Protein AF-A0A445C4U5-F1 (afdb_monomer)

pLDDT: mean 84.61, std 15.5, range [36.0, 95.81]

Radius of gyration: 17.04 Å; Cα contacts (8 Å, |Δi|>4): 94; chains: 1; bounding box: 37×44×42 Å

Structure (mmCIF, N/CA/C/O backbone):
data_AF-A0A445C4U5-F1
#
_entry.id   AF-A0A445C4U5-F1
#
loop_
_atom_site.group_PDB
_atom_site.id
_atom_site.type_symbol
_atom_site.label_atom_id
_atom_site.label_alt_id
_atom_site.label_comp_id
_atom_site.label_asym_id
_atom_site.label_entity_id
_atom_site.label_seq_id
_atom_site.pdbx_PDB_ins_code
_atom_site.Cartn_x
_atom_site.Cartn_y
_atom_site.Cartn_z
_atom_site.occupancy
_atom_site.B_iso_or_equiv
_atom_site.auth_seq_id
_atom_site.auth_comp_id
_atom_site.auth_asym_id
_atom_site.auth_atom_id
_atom_site.pdbx_PDB_model_num
ATOM 1 N N . MET A 1 1 ? -5.113 3.377 -15.818 1.00 63.78 1 MET A N 1
ATOM 2 C CA . MET A 1 1 ? -5.074 3.135 -14.352 1.00 63.78 1 MET A CA 1
ATOM 3 C C . MET A 1 1 ? -4.597 4.371 -13.596 1.00 63.78 1 MET A C 1
ATOM 5 O O . MET A 1 1 ? -3.512 4.878 -13.880 1.00 63.78 1 MET A O 1
ATOM 9 N N . SER A 1 2 ? -5.370 4.834 -12.614 1.00 83.00 2 SER A N 1
ATOM 10 C CA . SER A 1 2 ? -4.954 5.902 -11.698 1.00 83.00 2 SER A CA 1
ATOM 11 C C . SER A 1 2 ? -3.898 5.393 -10.700 1.00 83.00 2 SER A C 1
ATOM 13 O O . SER A 1 2 ? -3.972 4.266 -10.210 1.00 83.00 2 SER A O 1
ATOM 15 N N . ARG A 1 3 ? -2.869 6.212 -10.438 1.00 87.50 3 ARG A N 1
ATOM 16 C CA . ARG A 1 3 ? -1.778 5.928 -9.485 1.00 87.50 3 ARG A CA 1
ATOM 17 C C . ARG A 1 3 ? -1.234 7.218 -8.881 1.00 87.50 3 ARG A C 1
ATOM 19 O O . ARG A 1 3 ? -1.256 8.259 -9.536 1.00 87.50 3 ARG A O 1
ATOM 26 N N . TYR A 1 4 ? -0.698 7.144 -7.665 1.00 92.62 4 TYR A N 1
ATOM 27 C CA . TYR A 1 4 ? -0.008 8.274 -7.046 1.00 92.62 4 TYR A CA 1
ATOM 28 C C . TYR A 1 4 ? 1.359 8.497 -7.711 1.00 92.62 4 TYR A C 1
ATOM 30 O O . TYR A 1 4 ? 2.221 7.622 -7.664 1.00 92.62 4 TYR A O 1
ATOM 38 N N . ARG A 1 5 ? 1.556 9.669 -8.326 1.00 91.50 5 ARG A N 1
ATOM 39 C CA . ARG A 1 5 ? 2.833 10.097 -8.940 1.00 91.50 5 ARG A CA 1
ATOM 40 C C . ARG A 1 5 ? 3.518 11.234 -8.173 1.00 91.50 5 ARG A C 1
ATOM 42 O O . ARG A 1 5 ? 4.519 11.766 -8.629 1.00 91.50 5 ARG A O 1
ATOM 49 N N . GLY A 1 6 ? 2.958 11.624 -7.029 1.00 93.06 6 GLY A N 1
ATOM 50 C CA . GLY A 1 6 ? 3.466 12.734 -6.231 1.00 93.06 6 GLY A CA 1
ATOM 51 C C . GLY A 1 6 ? 4.735 12.394 -5.437 1.00 93.06 6 GLY A C 1
ATOM 52 O O . GLY A 1 6 ? 5.226 11.260 -5.470 1.00 93.06 6 GLY A O 1
ATOM 53 N N . PRO A 1 7 ? 5.244 13.355 -4.646 1.00 92.88 7 PRO A N 1
ATOM 54 C CA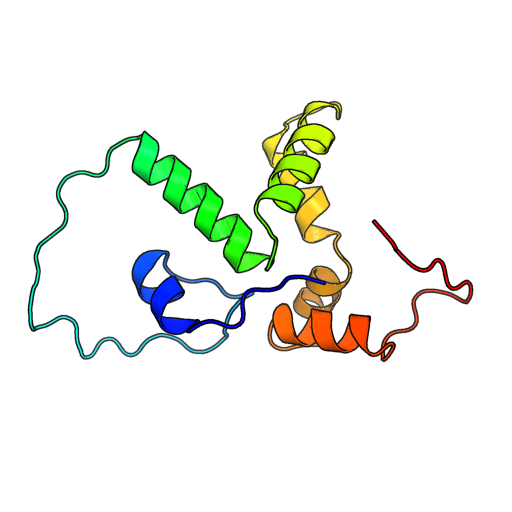 . PRO A 1 7 ? 6.461 13.179 -3.860 1.00 92.88 7 PRO A CA 1
ATOM 55 C C . PRO A 1 7 ? 6.288 12.070 -2.811 1.00 92.88 7 PRO A C 1
ATOM 57 O O . PRO A 1 7 ? 5.399 12.135 -1.955 1.00 92.88 7 PRO A O 1
ATOM 60 N N . ARG A 1 8 ? 7.149 11.045 -2.871 1.00 90.69 8 ARG A N 1
ATOM 61 C CA . ARG A 1 8 ? 7.093 9.855 -1.996 1.00 90.69 8 ARG A CA 1
ATOM 62 C C . ARG A 1 8 ? 7.605 10.146 -0.583 1.00 90.69 8 ARG A C 1
ATOM 64 O O . ARG A 1 8 ? 6.930 9.823 0.391 1.00 90.69 8 ARG A O 1
ATOM 71 N N . PHE A 1 9 ? 8.727 10.860 -0.462 1.00 89.31 9 PHE A N 1
ATOM 72 C CA . PHE A 1 9 ? 9.312 11.241 0.832 1.00 89.31 9 PHE A CA 1
ATOM 73 C C . PHE A 1 9 ? 8.377 12.096 1.693 1.00 89.31 9 PHE A C 1
ATOM 75 O O . PHE A 1 9 ? 8.348 11.934 2.909 1.00 89.31 9 PHE A O 1
ATOM 82 N N . LYS A 1 10 ? 7.539 12.941 1.074 1.00 88.94 10 LYS A N 1
ATOM 83 C CA . LYS A 1 10 ? 6.521 13.726 1.792 1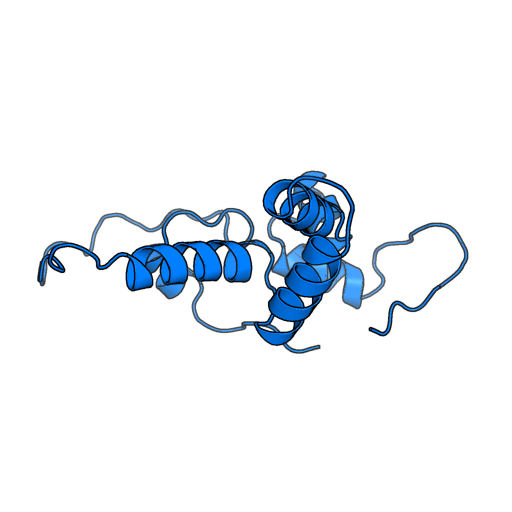.00 88.94 10 LYS A CA 1
ATOM 84 C C . LYS A 1 10 ? 5.503 12.832 2.509 1.00 88.94 10 LYS A C 1
ATOM 86 O O . LYS A 1 10 ? 5.030 13.185 3.584 1.00 88.94 10 LYS A O 1
ATOM 91 N N . LYS A 1 11 ? 5.154 11.677 1.930 1.00 91.12 11 LYS A N 1
ATOM 92 C CA . LYS A 1 11 ? 4.240 10.710 2.559 1.00 91.12 11 LYS A CA 1
ATOM 93 C C . LYS A 1 11 ? 4.928 9.914 3.659 1.00 91.12 11 LYS A C 1
ATOM 95 O O . LYS A 1 11 ? 4.332 9.747 4.712 1.00 91.12 11 LYS A O 1
ATOM 100 N N . ILE A 1 12 ? 6.181 9.523 3.453 1.00 90.19 12 ILE A N 1
ATOM 101 C CA . ILE A 1 12 ? 6.977 8.768 4.433 1.00 90.19 12 ILE A CA 1
ATOM 102 C C . ILE A 1 12 ? 7.250 9.594 5.688 1.00 90.19 12 ILE A C 1
ATOM 104 O O . ILE A 1 12 ? 7.008 9.119 6.788 1.00 90.19 12 ILE A O 1
ATOM 108 N N . ARG A 1 13 ? 7.640 10.866 5.542 1.00 87.06 13 ARG A N 1
ATOM 109 C CA . ARG A 1 13 ? 7.819 11.773 6.691 1.00 87.06 13 ARG A CA 1
ATOM 110 C C . ARG A 1 13 ? 6.550 11.919 7.539 1.00 87.06 13 ARG A C 1
ATOM 112 O O . ARG A 1 13 ? 6.640 12.141 8.735 1.00 87.06 13 ARG A O 1
ATOM 119 N N . ARG A 1 14 ? 5.364 11.799 6.928 1.00 87.00 14 ARG A N 1
ATOM 120 C CA . ARG A 1 14 ? 4.076 11.921 7.629 1.00 87.00 14 ARG A CA 1
ATOM 121 C C . ARG A 1 14 ? 3.570 10.600 8.215 1.00 87.00 14 ARG A C 1
ATOM 123 O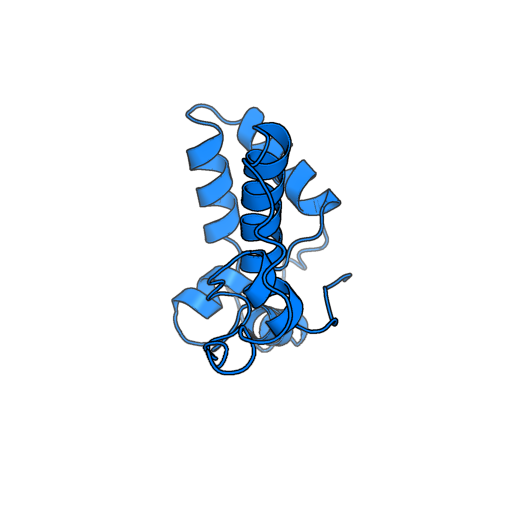 O . ARG A 1 14 ? 2.986 10.615 9.290 1.00 87.00 14 ARG A O 1
ATOM 130 N N . LEU A 1 15 ? 3.687 9.500 7.471 1.00 88.88 15 LEU A N 1
ATOM 131 C CA . LEU A 1 15 ? 3.043 8.215 7.784 1.00 88.88 15 LEU A CA 1
ATOM 132 C C . LEU A 1 15 ? 4.003 7.181 8.383 1.00 88.88 15 LEU A C 1
ATOM 134 O O . LEU A 1 15 ? 3.540 6.176 8.916 1.00 88.88 15 LEU A O 1
ATOM 138 N N . GLY A 1 16 ? 5.311 7.425 8.300 1.00 86.38 16 GLY A N 1
ATOM 139 C CA . GLY A 1 16 ? 6.356 6.502 8.722 1.00 86.38 16 GLY A CA 1
ATOM 140 C C . GLY A 1 16 ? 6.915 5.661 7.573 1.00 86.38 16 GLY A C 1
ATOM 141 O O . GLY A 1 16 ? 6.833 6.021 6.394 1.00 86.38 16 GLY A O 1
ATOM 142 N N . THR A 1 17 ? 7.526 4.535 7.933 1.00 84.69 17 THR A N 1
ATOM 143 C CA . THR A 1 17 ? 8.188 3.616 7.006 1.00 84.69 17 THR A CA 1
ATOM 144 C C . THR A 1 17 ? 7.169 2.888 6.125 1.00 84.69 17 THR A C 1
ATOM 146 O O . THR A 1 17 ? 6.243 2.243 6.606 1.00 84.69 17 THR A O 1
ATOM 149 N N . LEU A 1 18 ? 7.335 2.999 4.804 1.00 88.94 18 LEU A N 1
ATOM 150 C CA . LEU A 1 18 ? 6.472 2.364 3.803 1.00 88.94 18 LEU A CA 1
ATOM 151 C C . LEU A 1 18 ? 7.351 1.629 2.779 1.00 88.94 18 LEU A C 1
ATOM 153 O O . LEU A 1 18 ? 7.704 2.229 1.757 1.00 88.94 18 LEU A O 1
ATOM 157 N N . PRO A 1 19 ? 7.723 0.359 3.033 1.00 85.12 19 PRO A N 1
ATOM 158 C CA . PRO A 1 19 ? 8.686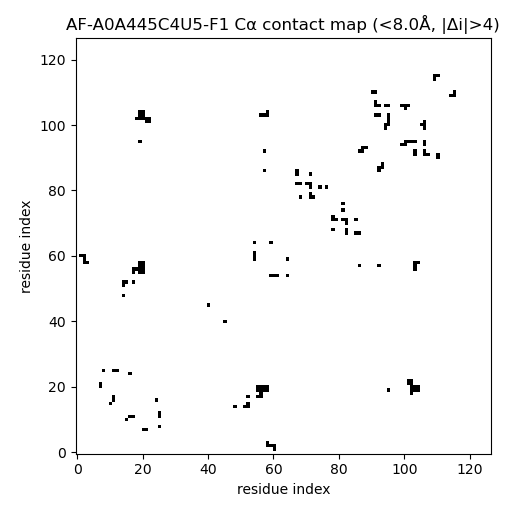 -0.359 2.196 1.00 85.12 19 PRO A CA 1
ATOM 159 C C . PRO A 1 19 ? 8.191 -0.551 0.756 1.00 85.12 19 PRO A C 1
ATOM 1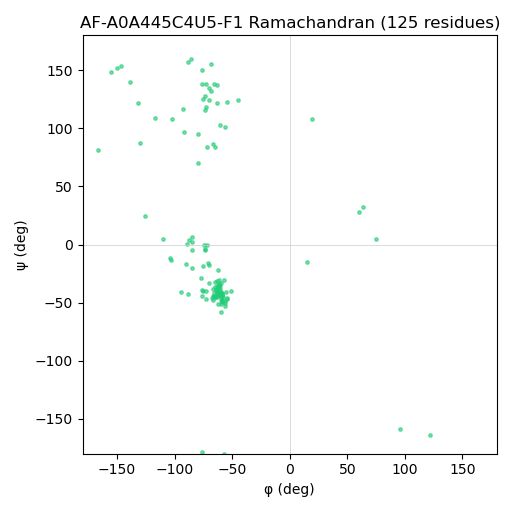61 O O . PRO A 1 19 ? 8.969 -0.387 -0.179 1.00 85.12 19 PRO A O 1
ATOM 164 N N . GLY A 1 20 ? 6.887 -0.770 0.551 1.00 85.38 20 GLY A N 1
ATOM 165 C CA . GLY A 1 20 ? 6.310 -0.873 -0.795 1.00 85.38 20 GLY A CA 1
ATOM 166 C C . GLY A 1 20 ? 6.443 0.395 -1.660 1.00 85.38 20 GLY A C 1
ATOM 167 O O . GLY A 1 20 ? 6.407 0.307 -2.889 1.00 85.38 20 GLY A O 1
ATOM 168 N N . LEU A 1 21 ? 6.638 1.578 -1.058 1.00 87.69 21 LEU A N 1
ATOM 169 C CA . LEU A 1 21 ? 6.678 2.862 -1.774 1.00 87.69 21 LEU A CA 1
ATOM 170 C C . LEU A 1 21 ? 8.102 3.302 -2.157 1.00 87.69 21 LEU A C 1
ATOM 172 O O . LEU A 1 21 ? 8.315 3.849 -3.248 1.00 87.69 21 LEU A O 1
ATOM 176 N N . THR A 1 22 ? 9.069 3.118 -1.257 1.00 87.50 22 THR A N 1
ATOM 177 C CA . THR A 1 22 ? 10.488 3.417 -1.495 1.00 87.50 22 THR A CA 1
ATOM 178 C C . THR A 1 22 ? 11.366 2.569 -0.577 1.00 87.50 22 THR A C 1
ATOM 180 O O . THR A 1 22 ? 11.012 2.329 0.575 1.00 87.50 22 THR A O 1
ATOM 183 N N . SER A 1 23 ? 12.556 2.213 -1.053 1.00 83.12 23 SER A N 1
ATOM 184 C CA . SER A 1 23 ? 13.613 1.599 -0.240 1.00 83.12 23 SER A CA 1
ATOM 185 C C . SER A 1 23 ? 14.473 2.632 0.503 1.00 83.12 23 SER A C 1
ATOM 187 O O . SER A 1 23 ? 15.129 2.313 1.492 1.00 83.12 23 SER A O 1
ATOM 189 N N . LYS A 1 24 ? 14.470 3.894 0.049 1.00 83.94 24 LYS A N 1
ATOM 190 C CA . LYS A 1 24 ? 15.294 4.970 0.620 1.00 83.94 24 LYS A CA 1
ATOM 191 C C . LYS A 1 24 ? 14.740 5.464 1.960 1.00 83.94 24 LYS A C 1
ATOM 193 O O . LYS A 1 24 ? 13.599 5.924 2.033 1.00 83.94 24 LYS A O 1
ATOM 198 N N . LYS A 1 25 ? 15.571 5.458 3.002 1.00 77.75 25 LYS A N 1
ATOM 199 C CA . LYS A 1 25 ? 15.228 6.045 4.304 1.00 77.75 25 LYS A CA 1
ATOM 200 C C . LYS A 1 25 ? 15.322 7.580 4.233 1.00 77.75 25 LYS A C 1
ATOM 202 O O . LYS A 1 25 ? 16.233 8.095 3.584 1.00 77.75 25 LYS A O 1
ATOM 207 N N . PRO A 1 26 ? 14.380 8.332 4.832 1.00 74.19 26 PRO A N 1
ATOM 208 C CA . PRO A 1 26 ? 14.498 9.783 4.919 1.00 74.19 26 PRO A CA 1
ATOM 209 C C . PRO A 1 26 ? 15.730 10.153 5.751 1.00 74.19 26 PRO A C 1
ATOM 211 O O . PRO A 1 26 ? 15.979 9.553 6.793 1.00 74.19 26 PRO A O 1
ATOM 214 N N . THR A 1 27 ? 16.493 11.143 5.292 1.00 72.00 27 THR A N 1
ATOM 215 C CA . THR A 1 27 ? 17.585 11.720 6.076 1.00 72.00 27 THR A CA 1
ATOM 216 C C . THR A 1 27 ? 17.006 12.475 7.273 1.00 72.00 27 THR A C 1
ATOM 218 O O . THR A 1 27 ? 16.075 13.268 7.128 1.00 72.00 27 THR A O 1
ATOM 221 N N . VAL A 1 28 ? 17.563 12.217 8.456 1.00 60.97 28 VAL A N 1
ATOM 222 C CA . VAL A 1 28 ? 17.096 12.714 9.768 1.00 60.97 28 VAL A CA 1
ATOM 223 C C . VAL A 1 28 ? 17.375 14.225 9.964 1.00 60.97 28 VAL A C 1
ATOM 225 O O . VAL A 1 28 ? 17.036 14.818 10.977 1.00 60.97 28 VAL A O 1
ATOM 228 N N . GLY A 1 29 ? 17.988 14.895 8.982 1.00 53.19 29 GLY A N 1
ATOM 229 C CA . GLY A 1 29 ? 18.719 16.151 9.193 1.00 53.19 29 GLY A CA 1
ATOM 230 C C . GLY A 1 29 ? 17.946 17.473 9.132 1.00 53.19 29 GLY A C 1
ATOM 231 O O . GLY A 1 29 ? 18.581 18.515 9.218 1.00 53.19 29 GLY A O 1
ATOM 232 N N . SER A 1 30 ? 16.618 17.501 8.962 1.00 54.34 30 SER A N 1
ATOM 233 C CA . SER A 1 30 ? 15.881 18.777 8.815 1.00 54.34 30 SER A CA 1
ATOM 234 C C . SER A 1 30 ? 14.724 18.965 9.800 1.00 54.34 30 SER A C 1
ATOM 236 O O . SER A 1 30 ? 13.771 19.679 9.492 1.00 54.34 30 SER A O 1
ATOM 238 N N . GLU A 1 31 ? 14.761 18.304 10.957 1.00 54.72 31 GLU A N 1
ATOM 239 C CA . GLU A 1 31 ? 13.698 18.384 11.977 1.00 54.72 31 GLU A CA 1
ATOM 240 C C . GLU A 1 31 ? 13.901 19.525 12.993 1.00 54.72 31 GLU A C 1
ATOM 242 O O . GLU A 1 31 ? 13.065 19.749 13.8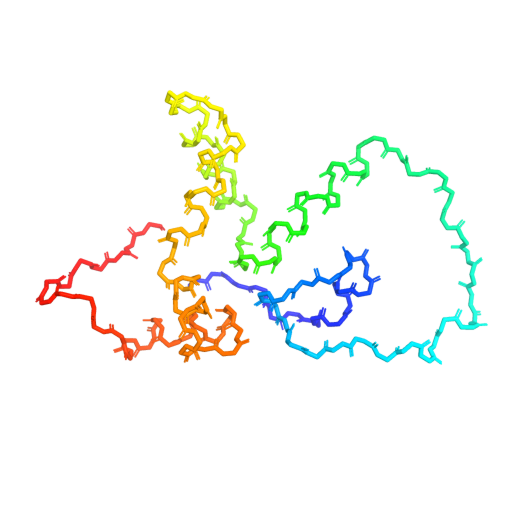66 1.00 54.72 31 GLU A O 1
ATOM 247 N N . PHE A 1 32 ? 14.976 20.305 12.855 1.00 52.94 32 PHE A N 1
ATOM 248 C CA . PHE A 1 32 ? 15.380 21.301 13.854 1.00 52.94 32 PHE A CA 1
ATOM 249 C C . PHE A 1 32 ? 14.704 22.672 13.748 1.00 52.94 32 PHE A C 1
ATOM 251 O O . PHE A 1 32 ? 14.951 23.510 14.607 1.00 52.94 32 PHE A O 1
ATOM 258 N N . ARG A 1 33 ? 13.871 22.946 12.732 1.00 54.53 33 ARG A N 1
ATOM 259 C CA . ARG A 1 33 ? 13.406 24.328 12.497 1.00 54.53 33 ARG A CA 1
ATOM 260 C C . ARG A 1 33 ? 11.984 24.687 12.898 1.00 54.53 33 ARG A C 1
ATOM 262 O O . ARG A 1 33 ? 11.735 25.874 12.924 1.00 54.53 33 ARG A O 1
ATOM 269 N N . ASN A 1 34 ? 11.087 23.757 13.240 1.00 55.03 34 ASN A N 1
ATOM 270 C CA . ASN A 1 34 ? 9.751 24.094 13.769 1.00 55.03 34 ASN A CA 1
ATOM 271 C C . ASN A 1 34 ? 9.073 22.856 14.382 1.00 55.03 34 ASN A C 1
ATOM 273 O O . ASN A 1 34 ? 8.245 22.204 13.742 1.00 55.03 34 ASN A O 1
ATOM 277 N N . GLN A 1 35 ? 9.414 22.505 15.625 1.00 59.50 35 GLN A N 1
ATOM 278 C CA . GLN A 1 35 ? 8.694 21.464 16.364 1.00 59.50 35 GLN A CA 1
ATOM 279 C C . GLN A 1 35 ? 7.390 22.031 16.939 1.00 59.50 35 GLN A C 1
ATOM 281 O O . GLN A 1 35 ? 7.225 22.144 18.150 1.00 59.50 35 GLN A O 1
ATOM 286 N N . SER A 1 36 ? 6.414 22.326 16.075 1.00 62.06 36 SER A N 1
ATOM 287 C CA . SER A 1 36 ? 5.021 22.241 16.516 1.00 62.06 36 SER A CA 1
ATOM 288 C C . SER A 1 36 ? 4.759 20.759 16.771 1.00 62.06 36 SER A C 1
ATOM 290 O O . SER A 1 36 ? 4.395 20.002 15.866 1.00 62.06 36 SER A O 1
ATOM 292 N N . ARG A 1 37 ? 5.072 20.297 17.988 1.00 62.00 37 ARG A N 1
ATOM 293 C CA . ARG A 1 37 ? 4.728 18.948 18.429 1.00 62.00 37 ARG A CA 1
ATOM 294 C C . ARG A 1 37 ? 3.214 18.870 18.357 1.00 62.00 37 ARG A C 1
ATOM 296 O O . ARG A 1 37 ? 2.507 19.453 19.171 1.00 62.00 37 ARG A O 1
ATOM 303 N N . SER A 1 38 ? 2.725 18.210 17.312 1.00 66.62 38 SER A N 1
ATOM 304 C CA . SER A 1 38 ? 1.302 17.975 17.141 1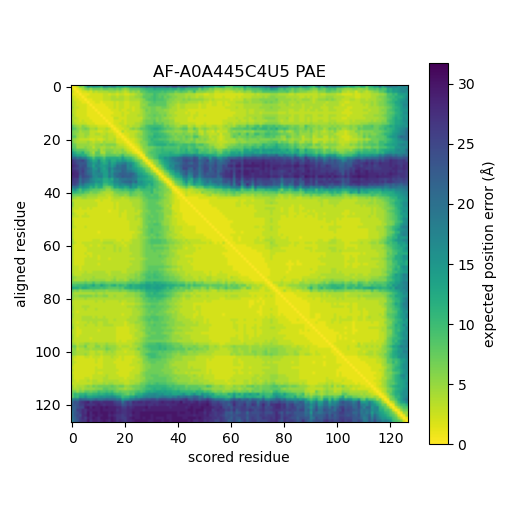.00 66.62 38 SER A CA 1
ATOM 305 C C . SER A 1 38 ? 0.807 17.296 18.415 1.00 66.62 38 SER A C 1
ATOM 307 O O . SER A 1 38 ? 1.373 16.275 18.808 1.00 66.62 38 SER A O 1
ATOM 309 N N . GLY A 1 39 ? -0.177 17.904 19.084 1.00 77.50 39 GLY A N 1
ATOM 310 C CA . GLY A 1 39 ? -0.730 17.396 20.337 1.00 77.50 39 GLY A CA 1
ATOM 311 C C . GLY A 1 39 ? -1.266 15.965 20.218 1.00 77.50 39 GLY A C 1
ATOM 312 O O . GLY A 1 39 ? -1.223 15.345 19.149 1.00 77.50 39 GLY A O 1
ATOM 313 N N . LYS A 1 40 ? -1.792 15.434 21.328 1.00 85.38 40 LYS A N 1
ATOM 314 C CA . LYS A 1 40 ? -2.351 14.073 21.392 1.00 85.38 40 LYS A CA 1
ATOM 315 C C . LYS A 1 40 ? -3.250 13.801 20.177 1.00 85.38 40 LYS A C 1
ATOM 317 O O . LYS A 1 40 ? -4.172 14.560 19.882 1.00 85.38 40 LYS A O 1
ATOM 322 N N . LYS A 1 41 ? -2.949 12.730 19.437 1.00 87.44 41 LYS A N 1
ATOM 323 C CA . LYS A 1 41 ? -3.721 12.356 18.248 1.00 87.44 41 LYS A CA 1
ATOM 324 C C . LYS A 1 41 ? -5.097 11.852 18.682 1.00 87.44 41 LYS A C 1
ATOM 326 O O . LYS A 1 41 ? -5.192 11.028 19.584 1.00 87.44 41 LYS A O 1
ATOM 331 N N . SER A 1 42 ? -6.148 12.308 18.007 1.00 94.00 42 SER A N 1
ATOM 332 C CA . SER A 1 42 ? -7.489 11.747 18.181 1.00 94.00 42 SER A CA 1
ATOM 333 C C . SER A 1 42 ? -7.566 10.316 17.637 1.00 94.00 42 SER A C 1
ATOM 335 O O . SER A 1 42 ? -6.824 9.954 16.719 1.00 94.00 42 SER A O 1
ATOM 337 N N . GLN A 1 43 ? -8.508 9.515 18.145 1.00 94.88 43 GLN A N 1
ATOM 338 C CA . GLN A 1 43 ? -8.750 8.152 17.649 1.00 94.88 43 GLN A CA 1
ATOM 339 C C . GLN A 1 43 ? -9.032 8.131 16.137 1.00 94.88 43 GLN A C 1
ATOM 341 O O . GLN A 1 43 ? -8.477 7.309 15.407 1.00 94.88 43 GLN A O 1
ATOM 346 N N . TYR A 1 44 ? -9.805 9.104 15.640 1.00 95.00 44 TYR A N 1
ATOM 347 C CA . TYR A 1 44 ? -10.057 9.263 14.207 1.00 95.00 44 TYR A CA 1
ATOM 348 C C . TYR A 1 44 ? -8.765 9.474 13.408 1.00 95.00 44 TYR A C 1
ATOM 350 O O . TYR A 1 44 ? -8.564 8.844 12.370 1.00 95.00 44 TYR A O 1
ATOM 358 N N . ARG A 1 45 ? -7.857 10.330 13.896 1.00 93.75 45 ARG A N 1
ATOM 359 C CA . ARG A 1 45 ? -6.579 10.579 13.222 1.00 93.75 45 ARG A CA 1
ATOM 360 C C . ARG A 1 45 ? -5.717 9.322 13.168 1.00 93.75 45 ARG A C 1
ATOM 362 O O . ARG A 1 45 ? -5.088 9.089 12.141 1.00 93.75 45 ARG A O 1
ATOM 369 N N . ILE A 1 46 ? -5.703 8.525 14.235 1.00 93.44 46 ILE A N 1
ATOM 370 C CA . ILE A 1 46 ? -4.964 7.256 14.283 1.00 93.44 46 ILE A CA 1
ATOM 371 C C . ILE A 1 46 ? -5.511 6.294 13.221 1.00 93.44 46 ILE A C 1
ATOM 373 O O . ILE A 1 46 ? -4.754 5.834 12.370 1.00 93.44 46 ILE A O 1
ATOM 377 N N . CYS A 1 47 ? -6.828 6.078 13.191 1.00 94.31 47 CYS A N 1
ATOM 378 C CA . CYS A 1 47 ? -7.479 5.222 12.195 1.00 94.31 47 CYS A CA 1
ATOM 379 C C . CYS A 1 47 ? -7.243 5.716 10.755 1.00 94.31 47 CYS A C 1
ATOM 381 O O . CYS A 1 47 ? -6.940 4.941 9.844 1.00 94.31 47 CYS A O 1
ATOM 383 N N . LEU A 1 48 ? -7.310 7.032 10.539 1.00 95.38 48 LEU A N 1
ATOM 384 C CA . LEU A 1 48 ? -7.018 7.629 9.242 1.00 95.38 48 LEU A CA 1
ATOM 385 C C . LEU A 1 48 ? -5.563 7.384 8.825 1.00 95.38 48 LEU A C 1
ATOM 387 O O . LEU A 1 48 ? -5.320 7.038 7.671 1.00 95.38 48 LEU A O 1
ATOM 391 N N . GLU A 1 49 ? -4.599 7.565 9.727 1.00 94.50 49 GLU A N 1
ATOM 392 C CA . GLU A 1 49 ? -3.181 7.318 9.451 1.00 94.50 49 GLU A CA 1
ATOM 393 C C . GLU A 1 49 ? -2.927 5.841 9.116 1.00 94.50 49 GLU A C 1
ATOM 395 O O . GLU A 1 49 ? -2.276 5.573 8.108 1.00 94.50 49 GLU A O 1
ATOM 400 N N . GLU A 1 50 ? -3.511 4.901 9.863 1.00 93.94 50 GLU A N 1
ATOM 401 C CA . GLU A 1 50 ? -3.476 3.453 9.584 1.00 93.94 50 GLU A CA 1
ATOM 402 C C . GLU A 1 50 ? -4.013 3.124 8.180 1.00 93.94 50 GLU A C 1
ATOM 404 O O . GLU A 1 50 ? -3.328 2.501 7.362 1.00 93.94 50 GLU A O 1
ATOM 409 N N . LYS A 1 51 ? -5.195 3.650 7.831 1.00 94.75 51 LYS A N 1
ATOM 410 C CA . LYS A 1 51 ? -5.775 3.487 6.489 1.00 94.75 51 LYS A CA 1
ATOM 411 C C . LYS A 1 51 ? -4.857 4.048 5.399 1.00 94.75 51 LYS A C 1
ATOM 413 O O . LYS A 1 51 ? -4.675 3.438 4.343 1.00 94.75 51 LYS A O 1
ATOM 418 N N . GLN A 1 52 ? -4.282 5.229 5.630 1.00 95.56 52 GLN A N 1
ATOM 419 C CA . GLN A 1 52 ? -3.381 5.863 4.670 1.00 95.56 52 GLN A CA 1
ATOM 420 C C . GLN A 1 52 ? -2.079 5.074 4.502 1.00 95.56 52 GLN A C 1
ATOM 422 O O . GLN A 1 52 ? -1.613 4.953 3.368 1.00 95.56 52 GLN A O 1
ATOM 427 N N . LYS A 1 53 ? -1.516 4.508 5.579 1.00 94.50 53 LYS A N 1
ATOM 428 C CA . LYS A 1 53 ? -0.345 3.621 5.503 1.00 94.50 53 LYS A CA 1
ATOM 429 C C . LYS A 1 53 ? -0.626 2.444 4.574 1.00 94.50 53 LYS A C 1
ATOM 431 O O . LYS A 1 53 ? 0.110 2.280 3.606 1.00 94.50 53 LYS A O 1
ATOM 436 N N . LEU A 1 54 ? -1.726 1.714 4.786 1.00 93.69 54 LEU A N 1
ATOM 437 C CA . LEU A 1 54 ? -2.122 0.594 3.920 1.00 93.69 54 LEU A CA 1
ATOM 438 C C . LEU A 1 54 ? -2.268 1.031 2.458 1.00 93.69 54 LEU A C 1
ATOM 440 O O . LEU A 1 54 ? -1.688 0.428 1.555 1.00 93.69 54 LEU A O 1
ATOM 444 N N . ARG A 1 55 ? -2.981 2.135 2.215 1.00 94.25 55 ARG A N 1
ATOM 445 C CA . ARG A 1 55 ? -3.213 2.642 0.858 1.00 94.25 55 ARG A CA 1
ATOM 446 C C . ARG A 1 55 ? -1.915 2.958 0.115 1.00 94.25 55 ARG A C 1
ATOM 448 O O . ARG A 1 55 ? -1.768 2.587 -1.049 1.00 94.25 55 ARG A O 1
ATOM 455 N N . PHE A 1 56 ? -0.995 3.673 0.763 1.00 94.69 56 PHE A N 1
ATOM 456 C CA . PHE A 1 56 ? 0.271 4.066 0.142 1.00 94.69 56 PHE A CA 1
ATOM 457 C C . PHE A 1 56 ? 1.282 2.927 0.084 1.00 94.69 56 PHE A C 1
ATOM 459 O O . PHE A 1 56 ? 2.085 2.919 -0.846 1.00 94.69 56 PHE A O 1
ATOM 466 N N . HIS A 1 57 ? 1.224 1.980 1.022 1.00 93.50 57 HIS A N 1
ATOM 467 C CA . HIS A 1 57 ? 2.046 0.781 0.993 1.00 93.50 57 HIS A CA 1
ATOM 468 C C . HIS A 1 57 ? 1.774 -0.011 -0.286 1.00 93.50 57 HIS A C 1
ATOM 470 O O . HIS A 1 57 ? 2.671 -0.138 -1.107 1.00 93.50 57 HIS A O 1
ATOM 476 N N . TYR A 1 58 ? 0.520 -0.418 -0.514 1.00 93.75 58 TYR A N 1
ATOM 477 C CA . TYR A 1 58 ? 0.122 -1.231 -1.673 1.00 93.75 58 TYR A CA 1
ATOM 478 C C . TYR A 1 58 ? -0.177 -0.422 -2.951 1.00 93.75 58 TYR A C 1
ATOM 480 O O . TYR A 1 58 ? -0.579 -0.980 -3.969 1.00 93.75 58 TYR A O 1
ATOM 488 N N . GLY A 1 59 ? -0.022 0.907 -2.927 1.00 93.00 59 GLY A N 1
ATOM 489 C CA . GLY A 1 59 ? -0.243 1.762 -4.101 1.00 93.00 59 GLY A CA 1
ATOM 490 C C . GLY A 1 59 ? -1.687 1.769 -4.630 1.00 93.00 59 GLY A C 1
ATOM 491 O O . GLY A 1 59 ? -1.905 1.910 -5.839 1.00 93.00 59 GLY A O 1
ATOM 492 N N . LEU A 1 60 ? -2.673 1.613 -3.743 1.00 93.25 60 LEU A N 1
ATOM 493 C CA . LEU A 1 60 ? -4.096 1.546 -4.083 1.00 93.25 60 LEU A CA 1
ATOM 494 C C . LEU A 1 60 ? -4.766 2.922 -4.124 1.00 93.25 60 LEU A C 1
ATOM 496 O O . LEU A 1 60 ? -4.331 3.883 -3.488 1.00 93.25 60 LEU A O 1
ATOM 500 N N . THR A 1 61 ? -5.879 3.013 -4.852 1.00 94.19 61 THR A N 1
ATOM 501 C CA . THR A 1 61 ? -6.800 4.152 -4.727 1.00 94.19 61 THR A CA 1
ATOM 502 C C . THR A 1 61 ? -7.803 3.933 -3.598 1.00 94.19 61 THR A C 1
ATOM 504 O O . THR A 1 61 ? -8.070 2.800 -3.204 1.00 94.19 61 THR A O 1
ATOM 507 N N . GLU A 1 62 ? -8.406 5.013 -3.097 1.00 94.06 62 GLU A N 1
ATOM 508 C CA . GLU A 1 62 ? -9.421 4.925 -2.037 1.00 94.06 62 GLU A CA 1
ATOM 509 C C . GLU A 1 62 ? -10.613 4.053 -2.457 1.00 94.06 62 GLU A C 1
ATOM 511 O O . GLU A 1 62 ? -11.075 3.214 -1.692 1.00 94.06 62 GLU A O 1
ATOM 516 N N . ARG A 1 63 ? -11.065 4.201 -3.710 1.00 94.19 63 ARG A N 1
ATOM 517 C CA . ARG A 1 63 ? -12.172 3.418 -4.276 1.00 94.19 63 ARG A CA 1
ATOM 518 C C . ARG A 1 63 ? -11.849 1.923 -4.308 1.00 94.19 63 ARG A C 1
ATOM 520 O O . ARG A 1 63 ? -12.687 1.111 -3.936 1.00 94.19 63 ARG A O 1
ATOM 527 N N . GLN A 1 64 ? -10.625 1.569 -4.705 1.00 93.88 64 GLN A N 1
ATOM 528 C CA . GLN A 1 64 ? -10.169 0.178 -4.705 1.00 93.88 64 GLN A CA 1
ATOM 529 C C . GLN A 1 64 ? -10.082 -0.381 -3.285 1.00 93.88 64 GLN A C 1
ATOM 531 O O . GLN A 1 64 ? -10.563 -1.482 -3.044 1.00 93.88 64 GLN A O 1
ATOM 536 N N . LEU A 1 65 ? -9.536 0.382 -2.335 1.00 94.56 65 LEU A N 1
ATOM 537 C CA . LEU A 1 65 ? -9.466 -0.042 -0.936 1.00 94.56 65 LEU A CA 1
ATOM 538 C C . LEU A 1 65 ? -10.864 -0.299 -0.352 1.00 94.56 65 LEU A C 1
ATOM 540 O O . LEU A 1 65 ? -11.075 -1.319 0.295 1.00 94.56 65 LEU A O 1
ATOM 544 N N . LEU A 1 66 ? -11.838 0.569 -0.643 1.00 95.06 66 LEU A N 1
ATOM 545 C CA . LEU A 1 66 ? -13.232 0.356 -0.245 1.00 95.06 66 LEU A CA 1
ATOM 546 C C . LEU A 1 66 ? -13.828 -0.914 -0.871 1.00 95.06 66 LEU A C 1
ATOM 548 O O . LEU A 1 66 ? -14.542 -1.640 -0.184 1.00 95.06 66 LEU A O 1
ATOM 552 N N . LYS A 1 67 ? -13.518 -1.215 -2.142 1.00 95.06 67 LYS A N 1
ATOM 553 C CA . LYS A 1 67 ? -13.931 -2.474 -2.790 1.00 95.06 67 LYS A CA 1
ATOM 554 C C . LYS A 1 67 ? -13.360 -3.681 -2.035 1.00 95.06 67 LYS A C 1
ATOM 556 O O . LYS A 1 67 ? -14.122 -4.577 -1.691 1.00 95.06 67 LYS A O 1
ATOM 561 N N . TYR A 1 68 ? -12.069 -3.668 -1.698 1.00 95.25 68 TYR A N 1
ATOM 562 C CA . TYR A 1 68 ? -11.439 -4.748 -0.928 1.00 95.25 68 TYR A CA 1
ATOM 563 C C . TYR A 1 68 ? -12.041 -4.921 0.467 1.00 95.25 68 TYR A C 1
ATOM 565 O O . TYR A 1 68 ? -12.294 -6.050 0.869 1.00 95.25 68 TYR A O 1
ATOM 573 N N . ILE A 1 69 ? -12.333 -3.831 1.180 1.00 94.88 69 ILE A N 1
ATOM 574 C CA . ILE A 1 69 ? -12.978 -3.896 2.501 1.00 94.88 69 ILE A CA 1
ATOM 575 C C . ILE A 1 69 ? -14.372 -4.525 2.398 1.00 94.88 69 ILE A C 1
ATOM 577 O O . ILE A 1 69 ? -14.719 -5.374 3.212 1.00 94.88 69 ILE A O 1
ATOM 581 N N . ARG A 1 70 ? -15.162 -4.162 1.378 1.00 95.81 70 ARG A N 1
ATOM 582 C CA . ARG A 1 70 ? -16.484 -4.772 1.150 1.00 95.81 70 ARG A CA 1
ATOM 583 C C . ARG A 1 70 ? -16.387 -6.261 0.829 1.00 95.81 70 ARG A C 1
ATOM 585 O O . ARG A 1 70 ? -17.234 -7.021 1.279 1.00 95.81 70 ARG A O 1
ATOM 592 N N . ILE A 1 71 ? -15.382 -6.671 0.054 1.00 94.75 71 ILE A N 1
ATOM 593 C CA . ILE A 1 71 ? -15.138 -8.088 -0.252 1.00 94.75 71 ILE A CA 1
ATOM 594 C C . ILE A 1 71 ? -14.727 -8.832 1.023 1.00 94.75 71 ILE A C 1
ATOM 596 O O . ILE A 1 71 ? -15.316 -9.859 1.342 1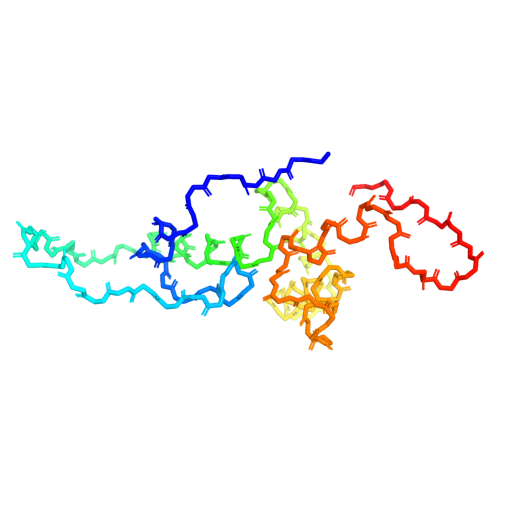.00 94.75 71 ILE A O 1
ATOM 600 N N . ALA A 1 72 ? -13.783 -8.281 1.789 1.00 95.12 72 ALA A N 1
ATOM 601 C CA . ALA A 1 72 ? -13.323 -8.867 3.043 1.00 95.12 72 ALA A CA 1
ATOM 602 C C . ALA A 1 72 ? -14.451 -8.989 4.079 1.00 95.12 72 ALA A C 1
ATOM 604 O O . ALA A 1 72 ? -14.536 -10.001 4.760 1.00 95.12 72 ALA A O 1
ATOM 605 N N . GLY A 1 73 ? -15.352 -8.004 4.157 1.00 94.06 73 GLY A N 1
ATOM 606 C CA . GLY A 1 73 ? -16.501 -8.034 5.069 1.00 94.06 73 GLY A CA 1
ATOM 607 C C . GLY A 1 73 ? -17.590 -9.044 4.694 1.00 94.06 73 GLY A C 1
ATOM 608 O O . GLY A 1 73 ? -18.429 -9.358 5.528 1.00 94.06 73 GLY A O 1
ATOM 609 N N . LYS A 1 74 ? -17.590 -9.559 3.457 1.00 94.75 74 LYS A N 1
ATOM 610 C CA . LYS A 1 74 ? -18.484 -10.647 3.023 1.00 94.75 74 LYS A CA 1
ATOM 611 C C . LYS A 1 74 ? -17.882 -12.035 3.240 1.00 94.75 74 LYS A C 1
ATOM 613 O O . LYS A 1 74 ? -18.601 -13.028 3.155 1.00 94.75 74 LYS A O 1
ATOM 618 N N . ALA A 1 75 ? -16.572 -12.121 3.449 1.00 93.12 75 ALA A N 1
ATOM 619 C CA . ALA A 1 75 ? -15.893 -13.388 3.649 1.00 93.12 75 ALA A CA 1
ATOM 620 C C . ALA A 1 75 ? -16.149 -13.926 5.062 1.00 93.12 75 ALA A C 1
ATOM 622 O O . ALA A 1 75 ? -16.320 -13.168 6.014 1.00 93.12 75 ALA A O 1
ATOM 623 N N . LYS A 1 76 ? -16.143 -15.254 5.206 1.00 88.69 76 LYS A N 1
ATOM 624 C CA . LYS A 1 76 ? -16.196 -15.897 6.522 1.00 88.69 76 LYS A CA 1
ATOM 625 C C . LYS A 1 76 ? -14.838 -15.737 7.216 1.00 88.69 76 LYS A C 1
ATOM 627 O O . LYS A 1 76 ? -13.817 -16.093 6.633 1.00 88.69 76 LYS A O 1
ATOM 632 N N . GLY A 1 77 ? -14.835 -15.236 8.451 1.00 91.81 77 GLY A N 1
ATOM 633 C CA . GLY A 1 77 ? -13.635 -15.089 9.283 1.00 91.81 77 GLY A CA 1
ATOM 634 C C . GLY A 1 77 ? -13.364 -13.649 9.725 1.00 91.81 77 GLY A C 1
ATOM 635 O O . GLY A 1 77 ? -14.236 -12.785 9.664 1.00 91.81 77 GLY A O 1
ATOM 636 N N . SER A 1 78 ? -12.141 -13.389 10.196 1.00 94.38 78 SER A N 1
ATOM 637 C CA . SER A 1 78 ? -11.726 -12.049 10.626 1.00 94.38 78 SER A CA 1
ATOM 638 C C . SER A 1 78 ? -11.504 -11.129 9.422 1.00 94.38 78 SER A C 1
ATOM 640 O O . SER A 1 78 ? -10.577 -11.333 8.633 1.00 94.38 78 SER A O 1
ATOM 642 N N . THR A 1 79 ? -12.316 -10.074 9.307 1.00 94.06 79 THR A N 1
ATOM 643 C CA . THR A 1 79 ? -12.270 -9.094 8.205 1.00 94.06 79 THR A CA 1
ATOM 644 C C . THR A 1 79 ? -10.869 -8.530 7.972 1.00 94.06 79 THR A C 1
ATOM 646 O O . THR A 1 79 ? -10.445 -8.367 6.829 1.00 94.06 79 THR A O 1
ATOM 649 N N . SER A 1 80 ? -10.123 -8.255 9.046 1.00 92.31 80 SER A N 1
ATOM 650 C CA . SER A 1 80 ? -8.768 -7.699 8.968 1.00 92.31 80 SER A CA 1
ATOM 651 C C . SER A 1 80 ? -7.779 -8.675 8.331 1.00 92.31 80 SER A C 1
ATOM 653 O O . SER A 1 80 ? -6.966 -8.270 7.502 1.00 92.31 80 SER A O 1
ATOM 655 N N . GLN A 1 81 ? -7.865 -9.961 8.684 1.00 94.38 81 GLN A N 1
ATOM 656 C CA . GLN A 1 81 ? -6.992 -11.001 8.134 1.00 94.38 81 GLN A CA 1
ATOM 657 C C . GLN A 1 81 ? -7.287 -11.226 6.652 1.00 94.38 81 GLN A C 1
ATOM 659 O O . GLN A 1 81 ? -6.367 -11.216 5.836 1.00 94.38 81 GLN A O 1
ATOM 664 N N . VAL A 1 82 ? -8.569 -11.330 6.290 1.00 95.38 82 VAL A N 1
ATOM 665 C CA . VAL A 1 82 ? -8.984 -11.498 4.892 1.00 95.38 82 VAL A CA 1
ATOM 666 C C . VAL A 1 82 ? -8.584 -10.286 4.051 1.00 95.38 82 VAL A C 1
ATOM 668 O O . VAL A 1 82 ? -8.085 -10.443 2.939 1.00 95.38 82 VAL A O 1
ATOM 671 N N . LEU A 1 83 ? -8.748 -9.065 4.572 1.00 95.12 83 LEU A N 1
ATOM 672 C CA . LEU A 1 83 ? -8.320 -7.853 3.876 1.00 95.12 83 LEU A CA 1
ATOM 673 C C . LEU A 1 83 ? -6.817 -7.887 3.578 1.00 95.12 83 LEU A C 1
ATOM 675 O O . LEU A 1 83 ? -6.422 -7.648 2.439 1.00 95.12 83 LEU A O 1
ATOM 679 N N . LEU A 1 84 ? -5.985 -8.194 4.576 1.00 94.69 84 LEU A N 1
ATOM 680 C CA . LEU A 1 84 ? -4.536 -8.279 4.386 1.00 94.69 84 LEU A CA 1
ATOM 681 C C . LEU A 1 84 ? -4.160 -9.389 3.404 1.00 94.69 84 LEU A C 1
ATOM 683 O O . LEU A 1 84 ? -3.331 -9.160 2.528 1.00 94.69 84 LEU A O 1
ATOM 687 N N . GLN A 1 85 ? -4.820 -10.544 3.477 1.00 94.94 85 GLN A N 1
ATOM 688 C CA . GLN A 1 85 ? -4.616 -11.636 2.532 1.00 94.94 85 GLN A CA 1
ATOM 689 C C . GLN A 1 85 ? -4.917 -11.199 1.090 1.00 94.94 85 GLN A C 1
ATOM 691 O O . GLN A 1 85 ? -4.084 -11.381 0.205 1.00 94.94 85 GLN A O 1
ATOM 696 N N . LEU A 1 86 ? -6.060 -10.546 0.850 1.00 94.50 86 LEU A N 1
ATOM 697 C CA . LEU A 1 86 ? -6.430 -10.036 -0.476 1.00 94.50 86 LEU A CA 1
ATOM 698 C C . LEU A 1 86 ? -5.428 -9.006 -1.013 1.00 94.50 86 LEU A C 1
ATOM 700 O O . LEU A 1 86 ? -5.179 -8.954 -2.218 1.00 94.50 86 LEU A O 1
ATOM 704 N N . LEU A 1 87 ? -4.865 -8.175 -0.134 1.00 94.50 87 LEU A N 1
ATOM 705 C CA . LEU A 1 87 ? -3.852 -7.187 -0.502 1.00 94.50 87 LEU A CA 1
ATOM 706 C C . LEU A 1 87 ? -2.499 -7.837 -0.812 1.00 94.50 87 LEU A C 1
ATOM 708 O O . LEU A 1 87 ? -1.846 -7.437 -1.778 1.00 94.50 87 LEU A O 1
ATOM 712 N N . GLU A 1 88 ? -2.101 -8.850 -0.043 1.00 94.75 88 GLU A N 1
ATOM 713 C CA . GLU A 1 88 ? -0.839 -9.565 -0.237 1.00 94.75 88 GLU A CA 1
ATOM 714 C C . GLU A 1 88 ? -0.837 -10.436 -1.500 1.00 94.75 88 GLU A C 1
ATOM 716 O O . GLU A 1 88 ? 0.186 -10.526 -2.178 1.00 94.75 88 GLU A O 1
ATOM 721 N N . MET A 1 89 ? -1.990 -11.001 -1.872 1.00 93.12 89 MET A N 1
ATOM 722 C CA . MET A 1 89 ? -2.163 -11.850 -3.060 1.00 93.12 89 MET A CA 1
ATOM 723 C C . MET A 1 89 ? -2.156 -11.090 -4.395 1.00 93.12 89 MET A C 1
ATOM 725 O O . MET A 1 89 ? -2.251 -11.700 -5.462 1.00 93.12 89 MET A O 1
ATOM 729 N N . ARG A 1 90 ? -2.069 -9.757 -4.384 1.00 93.00 90 ARG A N 1
ATOM 730 C CA . ARG A 1 90 ? -2.019 -8.978 -5.625 1.00 93.00 90 ARG A CA 1
ATOM 731 C C . ARG A 1 90 ? -0.733 -9.273 -6.395 1.00 93.00 90 ARG A C 1
ATOM 733 O O . ARG A 1 90 ? 0.348 -9.285 -5.815 1.00 93.00 90 ARG A O 1
ATOM 740 N N . LEU A 1 91 ? -0.836 -9.408 -7.717 1.00 91.56 91 LEU A N 1
ATOM 741 C CA . LEU A 1 91 ? 0.303 -9.733 -8.582 1.00 91.56 91 LEU A CA 1
ATOM 742 C C . LEU A 1 91 ? 1.489 -8.770 -8.416 1.00 91.56 91 LEU A C 1
ATOM 744 O O . LEU A 1 91 ? 2.623 -9.207 -8.260 1.00 91.56 91 LEU A O 1
ATOM 748 N N . ASP A 1 92 ? 1.236 -7.461 -8.412 1.00 92.62 92 ASP A N 1
ATOM 749 C CA . ASP A 1 92 ? 2.276 -6.446 -8.210 1.00 92.62 92 ASP A CA 1
ATOM 750 C C . ASP A 1 92 ? 2.956 -6.562 -6.838 1.00 92.62 92 ASP A C 1
ATOM 752 O O . ASP A 1 92 ? 4.161 -6.335 -6.729 1.00 92.62 92 ASP A O 1
ATOM 756 N N . ASN A 1 93 ? 2.215 -6.961 -5.804 1.00 94.12 93 ASN A N 1
ATOM 757 C CA . ASN A 1 93 ? 2.769 -7.197 -4.476 1.00 94.12 93 ASN A CA 1
ATOM 758 C C . ASN A 1 93 ? 3.564 -8.511 -4.392 1.00 94.12 93 ASN A C 1
ATOM 760 O O . ASN A 1 93 ? 4.645 -8.521 -3.809 1.00 94.12 93 ASN A O 1
ATOM 764 N N . ILE A 1 94 ? 3.093 -9.588 -5.026 1.00 93.62 94 ILE A N 1
ATOM 765 C CA . ILE A 1 94 ? 3.825 -10.861 -5.118 1.00 93.62 94 ILE A CA 1
ATOM 766 C C . ILE A 1 94 ? 5.191 -10.638 -5.778 1.00 93.62 94 ILE A C 1
ATOM 768 O O . ILE A 1 94 ? 6.209 -11.076 -5.258 1.00 93.62 94 ILE A O 1
ATOM 772 N N . LEU A 1 95 ? 5.246 -9.887 -6.876 1.00 92.81 95 LEU A N 1
ATOM 773 C CA . LEU A 1 95 ? 6.501 -9.593 -7.580 1.00 92.81 95 LEU A CA 1
ATOM 774 C C . LEU A 1 95 ? 7.480 -8.763 -6.749 1.00 92.81 95 LEU A C 1
ATOM 776 O O . LEU A 1 95 ? 8.689 -8.977 -6.813 1.00 92.81 95 LEU A O 1
ATOM 780 N N . PHE A 1 96 ? 6.954 -7.823 -5.964 1.00 94.25 96 PHE A N 1
ATOM 781 C CA . PHE A 1 96 ? 7.742 -7.071 -4.995 1.00 94.25 96 PHE A CA 1
ATOM 782 C C . PHE A 1 96 ? 8.287 -7.987 -3.885 1.00 94.25 96 PHE A C 1
ATOM 784 O O . PHE A 1 96 ? 9.473 -7.924 -3.571 1.00 94.25 96 PHE A O 1
ATOM 791 N N . ARG A 1 97 ? 7.457 -8.886 -3.339 1.00 93.12 97 ARG A N 1
ATOM 792 C CA . ARG A 1 97 ? 7.848 -9.881 -2.322 1.00 93.12 97 ARG A CA 1
ATOM 793 C C . ARG A 1 97 ? 8.900 -10.868 -2.841 1.00 93.12 97 ARG A C 1
ATOM 795 O O . ARG A 1 97 ? 9.795 -11.231 -2.090 1.00 93.12 97 ARG A O 1
ATOM 802 N N . LEU A 1 98 ? 8.817 -11.254 -4.115 1.00 92.25 98 LEU A N 1
ATOM 803 C CA . LEU A 1 98 ? 9.792 -12.114 -4.798 1.00 92.25 98 LEU A CA 1
ATOM 804 C C . LEU A 1 98 ? 11.116 -11.399 -5.127 1.00 92.25 98 LEU A C 1
ATOM 806 O O . LEU A 1 98 ? 12.027 -12.026 -5.655 1.00 92.25 98 LEU A O 1
ATOM 810 N N . GLY A 1 99 ? 11.230 -10.091 -4.872 1.00 91.81 99 GLY A N 1
ATOM 811 C CA . GLY A 1 99 ? 12.438 -9.318 -5.171 1.00 91.81 99 GLY A CA 1
ATOM 812 C C . GLY A 1 99 ? 12.641 -8.995 -6.656 1.00 91.81 99 GLY A C 1
ATOM 813 O O . GLY A 1 99 ? 13.636 -8.370 -7.010 1.00 91.81 99 GLY A O 1
ATOM 814 N N . MET A 1 100 ? 11.689 -9.342 -7.531 1.00 89.50 100 MET A N 1
ATOM 815 C CA . MET A 1 100 ? 11.751 -9.042 -8.972 1.00 89.50 100 MET A CA 1
ATOM 816 C C . MET A 1 100 ? 11.591 -7.543 -9.270 1.00 89.50 100 MET A C 1
ATOM 818 O O . MET A 1 100 ? 11.915 -7.071 -10.358 1.00 89.50 100 MET A O 1
ATOM 822 N N . ALA A 1 101 ? 11.079 -6.778 -8.306 1.00 92.62 101 ALA A N 1
ATOM 823 C CA . ALA A 1 101 ? 11.003 -5.327 -8.359 1.00 92.62 101 ALA A CA 1
ATOM 824 C C . ALA A 1 101 ? 11.355 -4.732 -6.994 1.00 92.62 101 ALA A C 1
ATOM 826 O O . ALA A 1 101 ? 10.893 -5.208 -5.961 1.00 92.62 101 ALA A O 1
ATOM 827 N N . SER A 1 102 ? 12.103 -3.629 -6.984 1.00 91.56 102 SER A N 1
ATOM 828 C CA . SER A 1 102 ? 12.539 -2.974 -5.745 1.00 91.56 102 SER A CA 1
ATOM 829 C C . SER A 1 102 ? 11.424 -2.187 -5.048 1.00 91.56 102 SER A C 1
ATOM 831 O O . SER A 1 102 ? 11.556 -1.833 -3.881 1.00 91.56 102 SER A O 1
ATOM 833 N N . THR A 1 103 ? 10.341 -1.851 -5.760 1.00 93.31 103 THR A N 1
ATOM 834 C CA . THR A 1 103 ? 9.172 -1.140 -5.213 1.00 93.31 103 THR A CA 1
ATOM 835 C C . THR A 1 103 ? 7.881 -1.603 -5.892 1.00 93.31 103 THR A C 1
ATOM 837 O O . THR A 1 103 ? 7.888 -1.969 -7.068 1.00 93.31 103 THR A O 1
ATOM 840 N N . ILE A 1 104 ? 6.741 -1.503 -5.206 1.00 93.31 104 ILE A N 1
ATOM 841 C CA . ILE A 1 104 ? 5.421 -1.833 -5.772 1.00 93.31 104 ILE A CA 1
ATOM 842 C C . ILE A 1 104 ? 5.067 -1.002 -7.021 1.00 93.31 104 ILE A C 1
ATOM 844 O O . ILE A 1 104 ? 4.590 -1.580 -7.997 1.00 93.31 104 ILE A O 1
ATOM 848 N N . PRO A 1 105 ? 5.310 0.326 -7.098 1.00 93.06 105 PRO A N 1
ATOM 849 C CA . PRO A 1 105 ? 5.067 1.069 -8.336 1.00 93.06 105 PRO A CA 1
ATOM 850 C C . PRO A 1 105 ? 5.908 0.581 -9.524 1.00 93.06 105 PRO A C 1
ATOM 852 O O . PRO A 1 105 ? 5.429 0.674 -10.654 1.00 93.06 105 PRO A O 1
ATOM 855 N N . GLN A 1 106 ? 7.118 0.063 -9.286 1.00 92.56 106 GLN A N 1
ATOM 856 C CA . GLN A 1 106 ? 7.944 -0.562 -10.323 1.00 92.56 106 GLN A CA 1
ATOM 857 C C . GLN A 1 106 ? 7.370 -1.925 -10.728 1.00 92.56 106 GLN A C 1
ATOM 859 O O . GLN A 1 106 ? 7.179 -2.162 -11.916 1.00 92.56 106 GLN A O 1
ATOM 864 N N . ALA A 1 107 ? 7.001 -2.773 -9.762 1.00 93.00 107 ALA A N 1
ATOM 865 C CA . ALA A 1 107 ? 6.344 -4.056 -10.026 1.00 93.00 107 ALA A CA 1
ATOM 866 C C . ALA A 1 107 ? 5.082 -3.872 -10.881 1.00 93.00 107 ALA A C 1
ATOM 868 O O . ALA A 1 107 ? 4.888 -4.532 -11.898 1.00 93.00 107 ALA A O 1
ATOM 869 N N . ARG A 1 108 ? 4.256 -2.885 -10.528 1.00 91.62 108 ARG A N 1
ATOM 870 C CA . ARG A 1 108 ? 3.044 -2.544 -11.271 1.00 91.62 108 ARG A CA 1
ATOM 871 C C . ARG A 1 108 ? 3.334 -2.027 -12.679 1.00 91.62 108 ARG A C 1
ATOM 873 O O . ARG A 1 108 ? 2.530 -2.248 -13.579 1.00 91.62 108 ARG A O 1
ATOM 880 N N . GLN A 1 109 ? 4.453 -1.334 -12.886 1.00 92.62 109 GLN A N 1
ATOM 881 C CA . GLN A 1 109 ? 4.880 -0.933 -14.225 1.00 92.62 109 GLN A CA 1
ATOM 882 C C . GLN A 1 109 ? 5.260 -2.154 -15.067 1.00 92.62 109 GLN A C 1
ATOM 884 O O . GLN A 1 109 ? 4.797 -2.249 -16.199 1.00 92.62 109 GLN A O 1
ATOM 889 N N . LEU A 1 110 ? 6.007 -3.107 -14.499 1.00 91.50 110 LEU A N 1
ATOM 890 C CA . LEU A 1 110 ? 6.367 -4.357 -15.176 1.00 91.50 110 LEU A CA 1
ATOM 891 C C . LEU A 1 110 ? 5.130 -5.166 -15.586 1.00 91.50 110 LEU A C 1
ATOM 893 O O . LEU A 1 110 ? 5.027 -5.595 -16.734 1.00 91.50 110 LEU A O 1
ATOM 897 N N . VAL A 1 111 ? 4.161 -5.299 -14.674 1.00 90.94 111 VAL A N 1
ATOM 898 C CA . VAL A 1 111 ? 2.871 -5.953 -14.948 1.00 90.94 111 VAL A CA 1
ATOM 899 C C . VAL A 1 111 ? 2.121 -5.241 -16.075 1.00 90.94 111 VAL A C 1
ATOM 901 O O . VAL A 1 111 ? 1.713 -5.875 -17.043 1.00 90.94 111 VAL A O 1
ATOM 904 N N . ASN A 1 112 ? 1.965 -3.915 -15.988 1.00 90.06 112 ASN A N 1
ATOM 905 C CA . ASN A 1 112 ? 1.227 -3.145 -16.994 1.00 90.06 112 ASN A CA 1
ATOM 906 C C . ASN A 1 112 ? 1.884 -3.191 -18.380 1.00 90.06 112 ASN A C 1
ATOM 908 O O . ASN A 1 112 ? 1.188 -3.109 -19.386 1.00 90.06 112 ASN A O 1
ATOM 912 N N . HIS A 1 113 ? 3.212 -3.297 -18.431 1.00 89.75 113 HIS A N 1
ATOM 913 C CA . HIS A 1 113 ? 3.985 -3.376 -19.670 1.00 89.75 113 HIS A CA 1
ATOM 914 C C . HIS A 1 113 ? 4.080 -4.808 -20.223 1.00 89.75 113 HIS A C 1
ATOM 916 O O . HIS A 1 113 ? 4.783 -5.034 -21.201 1.00 89.75 113 HIS A O 1
ATOM 922 N N . LYS A 1 114 ? 3.363 -5.776 -19.629 1.00 86.38 114 LYS A N 1
ATOM 923 C CA . LYS A 1 114 ? 3.343 -7.186 -20.053 1.00 86.38 114 LYS A CA 1
ATOM 924 C C . LYS A 1 114 ? 4.715 -7.874 -20.000 1.00 86.38 114 LYS A C 1
ATOM 926 O O . LYS A 1 114 ? 4.938 -8.850 -20.705 1.00 86.38 114 LYS A O 1
ATOM 931 N N . HIS A 1 115 ? 5.616 -7.430 -19.121 1.00 87.44 115 HIS A N 1
ATOM 932 C CA . HIS A 1 115 ? 6.910 -8.095 -18.908 1.00 87.44 115 HIS A CA 1
ATOM 933 C C . HIS A 1 115 ? 6.798 -9.406 -18.111 1.00 87.44 115 HIS A C 1
ATOM 935 O O . HIS A 1 115 ? 7.806 -10.039 -17.817 1.00 87.44 115 HIS A O 1
ATOM 941 N N . ILE A 1 116 ? 5.586 -9.791 -17.706 1.00 83.81 116 ILE A N 1
ATOM 942 C CA . ILE A 1 116 ? 5.341 -10.882 -16.766 1.00 83.81 116 ILE A CA 1
ATOM 943 C C . ILE A 1 116 ? 4.260 -11.774 -17.343 1.00 83.81 116 ILE A C 1
ATOM 945 O O . ILE A 1 116 ? 3.147 -11.321 -17.616 1.00 83.81 116 ILE A O 1
ATOM 949 N N . LEU A 1 117 ? 4.602 -13.046 -17.512 1.00 80.62 117 LEU A N 1
ATOM 950 C CA . LEU A 1 117 ? 3.714 -14.061 -18.044 1.00 80.62 117 LEU A CA 1
ATOM 951 C C . LEU A 1 117 ? 3.185 -14.918 -16.893 1.00 80.62 117 LEU A C 1
ATOM 953 O O . LEU A 1 117 ? 3.909 -15.724 -16.314 1.00 80.62 117 LEU A O 1
ATOM 957 N N . LEU A 1 118 ? 1.909 -14.748 -16.557 1.00 70.94 118 LEU A N 1
ATOM 958 C CA . LEU A 1 118 ? 1.182 -15.686 -15.705 1.00 70.94 118 LEU A CA 1
ATOM 959 C C . LEU A 1 118 ? 0.482 -16.691 -16.622 1.00 70.94 118 LEU A C 1
ATOM 961 O O . LEU A 1 118 ? -0.337 -16.263 -17.423 1.00 70.94 118 LEU A O 1
ATOM 965 N N . LYS A 1 119 ? 0.852 -17.981 -16.537 1.00 59.91 119 LYS A N 1
ATOM 966 C CA . LYS A 1 119 ? 0.267 -19.158 -17.231 1.00 59.91 119 LYS A CA 1
ATOM 967 C C . LYS A 1 119 ? -0.580 -18.858 -18.490 1.00 59.91 119 LYS A C 1
ATOM 969 O O . LYS A 1 119 ? -1.716 -18.452 -18.329 1.00 59.91 119 LYS A O 1
ATOM 974 N N . LYS A 1 120 ? -0.051 -19.182 -19.686 1.00 49.81 120 LYS A N 1
ATOM 975 C CA . LYS A 1 120 ? -0.602 -19.304 -21.077 1.00 49.81 120 LYS A CA 1
ATOM 976 C C . LYS A 1 120 ? -1.975 -18.739 -21.529 1.00 49.81 120 LYS A C 1
ATOM 978 O O . LYS A 1 120 ? -2.142 -18.608 -22.734 1.00 49.81 120 LYS A O 1
ATOM 983 N N . ASN A 1 121 ? -2.911 -18.344 -20.675 1.00 46.06 121 ASN A N 1
ATOM 984 C CA . ASN A 1 121 ? -4.195 -17.763 -21.049 1.00 46.06 121 ASN A CA 1
ATOM 985 C C . ASN A 1 121 ? -4.265 -16.332 -20.511 1.00 46.06 121 ASN A C 1
ATOM 987 O O . ASN A 1 121 ? -4.358 -16.105 -19.304 1.00 46.06 121 ASN A O 1
ATOM 991 N N . PHE A 1 122 ? -4.199 -15.364 -21.426 1.00 46.56 122 PHE A N 1
ATOM 992 C CA . PHE A 1 122 ? -4.364 -13.944 -21.138 1.00 46.56 122 PHE A CA 1
ATOM 993 C C . PHE A 1 122 ? -5.791 -13.664 -20.649 1.00 46.56 122 PHE A C 1
ATOM 995 O O . PHE A 1 122 ? -6.644 -13.222 -21.412 1.00 46.56 122 PHE A O 1
ATOM 1002 N N . TYR A 1 123 ? -6.057 -13.861 -19.360 1.00 42.50 123 TYR A N 1
ATOM 1003 C CA . TYR A 1 123 ? -7.170 -13.175 -18.719 1.00 42.50 123 TYR A CA 1
ATOM 1004 C C . TYR A 1 123 ? -6.699 -11.767 -18.398 1.00 42.50 123 TYR A C 1
ATOM 1006 O O . TYR A 1 123 ? -6.004 -11.498 -17.418 1.00 42.50 123 TYR A O 1
ATOM 1014 N N . GLN A 1 124 ? -7.021 -10.873 -19.323 1.00 40.19 124 GLN A N 1
ATOM 1015 C CA . GLN A 1 124 ? -6.888 -9.438 -19.181 1.00 40.19 124 GLN A CA 1
ATOM 1016 C C . GLN A 1 124 ? -7.685 -9.029 -17.938 1.00 40.19 124 GLN A C 1
ATOM 1018 O O . GLN A 1 124 ? -8.911 -8.980 -17.968 1.00 40.19 124 GLN A O 1
ATOM 1023 N N . ILE A 1 125 ? -6.998 -8.799 -16.816 1.00 42.09 125 ILE A N 1
ATOM 1024 C CA . ILE A 1 125 ? -7.637 -8.322 -15.587 1.00 42.09 125 ILE A CA 1
ATOM 1025 C C . ILE A 1 125 ? -8.028 -6.854 -15.820 1.00 42.09 125 ILE A C 1
ATOM 1027 O O . ILE A 1 125 ? -7.279 -5.931 -15.497 1.00 42.09 125 ILE A O 1
ATOM 1031 N N . TYR A 1 126 ? -9.191 -6.649 -16.435 1.00 36.72 126 TYR A N 1
ATOM 1032 C CA . TYR A 1 126 ? -9.981 -5.431 -16.323 1.00 36.72 126 TYR A CA 1
ATOM 1033 C C . TYR A 1 126 ? -10.970 -5.624 -15.173 1.00 36.72 126 TYR A C 1
ATOM 1035 O O . TYR A 1 126 ? -12.021 -6.207 -15.384 1.00 36.72 126 TYR A O 1
ATOM 1043 N N . GLU A 1 127 ? -10.627 -5.129 -13.980 1.00 36.00 127 GLU A N 1
ATOM 1044 C CA . GLU A 1 127 ? -11.575 -4.600 -12.978 1.00 36.00 127 GLU A CA 1
ATOM 1045 C C . GLU A 1 127 ? -10.901 -3.564 -12.062 1.00 36.00 127 GLU A C 1
ATOM 1047 O O . GLU A 1 127 ? -9.852 -3.866 -11.443 1.00 36.00 127 GLU A O 1
#

Solvent-accessible surface area (backbone atoms only — not comparable to full-atom values): 7939 Å² total; per-residue (Å²): 135,91,70,92,82,70,74,61,66,68,49,34,79,72,68,42,93,40,63,35,64,43,80,75,77,81,79,83,85,78,69,87,82,73,78,77,71,77,68,90,77,52,72,68,55,52,56,51,48,55,53,48,43,55,32,54,28,75,61,54,51,74,70,56,51,53,51,44,48,56,53,18,68,69,46,92,73,61,41,69,60,46,36,50,49,62,59,52,69,32,68,34,44,43,35,27,75,70,62,80,19,83,20,30,72,54,19,42,47,40,54,75,70,61,77,60,86,72,74,100,61,89,74,76,85,82,130

InterPro domains:
  IPR001912 Small ribosomal subunit protein uS4, N-terminal [PF00163] (3-88)
  IPR001912 Small ribosomal subunit protein uS4, N-terminal [SM01390] (3-88)
  IPR002942 RNA-binding S4 domain [PF01479] (89-117)
  IPR018079 Small ribosomal subunit protein uS4, conserved site [PS00632] (87-111)
  IPR022801 Small ribosomal subunit protein uS4 [PTHR11831] (23-120)
  IPR036986 RNA-binding S4 domain superfamily [G3DSA:3.10.290.10] (88-122)

Mean predicted aligned error: 7.71 Å

Organism: Arachis hypogaea (NCBI:txid3818)

Nearest PDB structures (foldseek):
  5mmm-assembly1_d  TM=9.755E-01  e=2.733E-11  Spinacia oleracea
  6eri-assembly1_BD  TM=9.464E-01  e=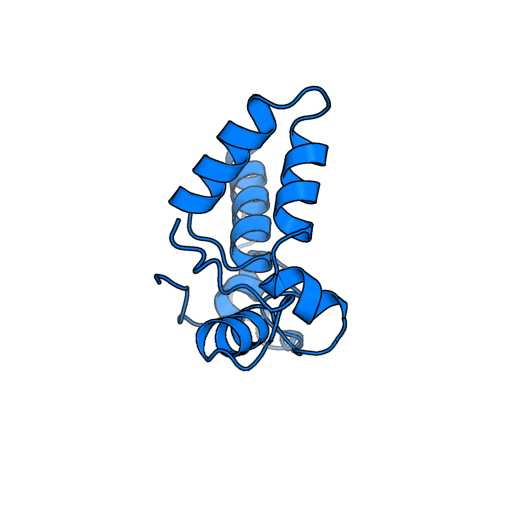5.625E-11  Spinacia oleracea
  5x8r-assembly1_d  TM=9.161E-01  e=4.505E-11  Spinacia oleracea
  4v61-assembly1_AD  TM=8.893E-01  e=1.036E-10  Spinacia oleracea
  5j88-assembly1_AD  TM=8.713E-01  e=1.813E-06  Escherichia coli K-12

Sequence (127 aa):
MSRYRGPRFKKIRRLGTLPGLTSKKPTVGSEFRNQSRSGKKSQYRICLEEKQKLRFHYGLTERQLLKYIRIAGKAKGSTSQVLLQLLEMRLDNILFRLGMASTIPQARQLVNHKHILLKKNFYQIYE

Secondary structure (DSSP, 8-state):
-----S-HHHHHHHH---TTT-SPPPPSTT-SS------S--HHHHHHHHHHHHHHHTT--HHHHHHHHHHHHHSSS-HHHHHHHHHHTSHHHHHHHTTSSSSHHHHHHHHHTT----SSS------

Foldseek 3Di:
DDFDPDDQVVLCVVLNDQQQQDPDDDDPPPPPPDPPPPPDDDPVRVVVSVVSSLCNNLRHDPVVLVVLLVVLVPDPDDSVVSSVVVSCPDQLNVCCVVVVDSHSVRSVVCVVVVVDDDPDDPPPPDD